Protein AF-A0A0R1WGK5-F1 (afdb_monomer_lite)

Foldseek 3Di:
DLVVLVVVLVVLVVVLVVLQVVCVVPPVPDHQLPCLPPDVSSVVNVVSVVVNVVSVVVSVVVVVVVVPPDDDDPDPQDWWWKWKAAPQRKTWTWIASDQVVRLVQPPDPDSPRIDMDTDDPVVSLVVLCVQPVPCSVVLNVCCVVDSPDGHTSGIHRPPPDDDDPDDDDD

Structure (mmCIF, N/CA/C/O backbone):
data_AF-A0A0R1WGK5-F1
#
_entry.id   AF-A0A0R1WGK5-F1
#
loop_
_atom_site.group_PDB
_atom_site.id
_atom_site.type_symbol
_atom_site.label_atom_id
_atom_site.label_alt_id
_atom_site.label_comp_id
_atom_site.label_asym_id
_atom_site.label_entity_id
_atom_site.label_seq_id
_atom_site.pdbx_PDB_ins_code
_atom_site.Cartn_x
_atom_site.Cartn_y
_atom_site.Cartn_z
_atom_site.occupancy
_atom_site.B_iso_or_equiv
_atom_site.auth_seq_id
_atom_site.auth_comp_id
_atom_site.auth_asym_id
_atom_site.auth_atom_id
_atom_site.pdbx_PDB_model_num
ATOM 1 N N . MET A 1 1 ? 15.752 15.341 10.073 1.00 59.91 1 MET A N 1
ATOM 2 C CA . MET A 1 1 ? 16.320 14.032 9.675 1.00 59.91 1 MET A CA 1
ATOM 3 C C . MET A 1 1 ? 15.513 13.253 8.625 1.00 59.91 1 MET A C 1
ATOM 5 O O . MET A 1 1 ? 16.004 13.079 7.520 1.00 59.91 1 MET A O 1
ATOM 9 N N . LYS A 1 2 ? 14.279 12.776 8.882 1.00 62.56 2 LYS A N 1
ATOM 10 C CA . LYS A 1 2 ? 13.530 11.942 7.900 1.00 62.56 2 LYS A CA 1
ATOM 11 C C . LYS A 1 2 ? 13.174 12.674 6.599 1.00 62.56 2 LYS A C 1
ATOM 13 O O . LYS A 1 2 ? 13.216 12.077 5.527 1.00 62.56 2 LYS A O 1
ATOM 18 N N . PHE A 1 3 ? 12.808 13.952 6.696 1.00 70.56 3 PHE A N 1
ATOM 19 C CA . PHE A 1 3 ? 12.567 14.808 5.532 1.00 70.56 3 PHE A CA 1
ATOM 20 C C . PHE A 1 3 ? 13.847 14.983 4.702 1.00 70.56 3 PHE A C 1
ATOM 22 O O . PHE A 1 3 ? 13.827 14.741 3.501 1.00 70.56 3 PHE A O 1
ATOM 29 N N . GLU A 1 4 ? 14.974 15.267 5.356 1.00 73.06 4 GLU A N 1
ATOM 30 C CA . GLU A 1 4 ? 16.288 15.414 4.715 1.00 73.06 4 GLU A CA 1
ATOM 31 C C . GLU A 1 4 ? 16.759 14.113 4.058 1.00 73.06 4 GLU A C 1
ATOM 33 O O . GLU A 1 4 ? 17.216 14.149 2.927 1.00 73.06 4 GLU A O 1
ATOM 38 N N . LEU A 1 5 ? 16.569 12.947 4.688 1.00 75.19 5 LEU A N 1
ATOM 39 C CA . LEU A 1 5 ? 16.907 11.648 4.089 1.00 75.19 5 LEU A CA 1
ATOM 40 C C . LEU A 1 5 ? 16.013 11.295 2.891 1.00 75.19 5 LEU A C 1
ATOM 42 O O . LEU A 1 5 ? 16.480 10.704 1.919 1.00 75.19 5 LEU A O 1
ATOM 46 N N . LYS A 1 6 ? 14.722 11.655 2.932 1.00 73.12 6 LYS A N 1
ATOM 47 C CA . LYS A 1 6 ? 13.817 11.501 1.780 1.00 73.12 6 LYS A CA 1
ATOM 48 C C . LYS A 1 6 ? 14.209 12.432 0.633 1.00 73.12 6 LYS A C 1
ATOM 50 O O . LYS A 1 6 ? 14.172 12.003 -0.517 1.00 73.12 6 LYS A O 1
ATOM 55 N N . HIS A 1 7 ? 14.582 13.668 0.953 1.00 74.44 7 HIS A N 1
ATOM 56 C CA . HIS A 1 7 ? 15.068 14.649 -0.009 1.00 74.44 7 HIS A CA 1
ATOM 57 C C . HIS A 1 7 ? 16.398 14.201 -0.631 1.00 74.44 7 HIS A C 1
ATOM 59 O O . HIS A 1 7 ? 16.504 14.116 -1.850 1.00 74.44 7 HIS A O 1
ATOM 65 N N . TYR A 1 8 ? 17.355 13.772 0.194 1.00 78.75 8 TYR A N 1
ATOM 66 C CA . TYR A 1 8 ? 18.635 13.203 -0.224 1.00 78.75 8 TYR A CA 1
ATOM 67 C C . TYR A 1 8 ? 18.451 11.980 -1.133 1.00 78.75 8 TYR A C 1
ATOM 69 O O . TYR A 1 8 ? 19.052 11.907 -2.200 1.00 78.75 8 TYR A O 1
ATOM 77 N N . ARG A 1 9 ? 17.529 11.065 -0.796 1.00 82.75 9 ARG A N 1
ATOM 78 C CA . ARG A 1 9 ? 17.147 9.947 -1.677 1.00 82.75 9 ARG A CA 1
ATOM 79 C C . ARG A 1 9 ? 16.616 10.429 -3.030 1.00 82.75 9 ARG A C 1
ATOM 81 O O . ARG A 1 9 ? 16.903 9.802 -4.041 1.00 82.75 9 ARG A O 1
ATOM 88 N N . GLY A 1 10 ? 15.819 11.497 -3.044 1.00 77.50 10 GLY A N 1
ATOM 89 C CA . GLY A 1 10 ? 15.313 12.107 -4.275 1.00 77.50 10 GLY A CA 1
ATOM 90 C C . GLY A 1 10 ? 16.441 12.630 -5.166 1.00 77.50 10 GLY A C 1
ATOM 91 O O . GLY A 1 10 ? 16.468 12.313 -6.350 1.00 77.50 10 GLY A O 1
ATOM 92 N N . LEU A 1 11 ? 17.409 13.339 -4.581 1.00 82.75 11 LEU A N 1
ATOM 93 C CA . LEU A 1 11 ? 18.586 13.844 -5.298 1.00 82.75 11 LEU A CA 1
ATOM 94 C C . LEU A 1 11 ? 19.446 12.708 -5.870 1.00 82.75 11 LEU A C 1
ATOM 96 O O . LEU A 1 11 ? 19.849 12.762 -7.025 1.00 82.75 11 LEU A O 1
ATOM 100 N N . MET A 1 12 ? 19.664 11.642 -5.099 1.00 79.94 12 MET A N 1
ATOM 101 C CA . MET A 1 12 ? 20.417 10.471 -5.566 1.00 79.94 12 MET A CA 1
ATOM 102 C C . MET A 1 12 ? 19.696 9.699 -6.679 1.00 79.94 12 MET A C 1
ATOM 104 O O . MET A 1 12 ? 20.344 9.112 -7.539 1.00 79.94 12 MET A O 1
ATOM 108 N N . LEU A 1 13 ? 18.359 9.684 -6.681 1.00 82.81 13 LEU A N 1
ATOM 109 C CA . LEU A 1 13 ? 17.587 9.097 -7.780 1.00 82.81 13 LEU A CA 1
ATOM 110 C C . LEU A 1 13 ? 17.711 9.929 -9.057 1.00 82.81 13 LEU A C 1
ATOM 112 O O . LEU A 1 13 ? 17.871 9.346 -10.122 1.00 82.81 13 LEU A O 1
ATOM 116 N N . ALA A 1 14 ? 17.679 11.260 -8.945 1.00 83.19 14 ALA A N 1
ATOM 117 C CA . ALA A 1 14 ? 17.906 12.147 -10.083 1.00 83.19 14 ALA A CA 1
ATOM 118 C C . ALA A 1 14 ? 19.308 11.932 -10.678 1.00 83.19 14 ALA A C 1
ATOM 120 O O . ALA A 1 14 ? 19.422 11.615 -11.855 1.00 83.19 14 ALA A O 1
ATOM 121 N N . GLN A 1 15 ? 20.350 11.929 -9.839 1.00 84.31 15 GLN A N 1
ATOM 122 C CA . GLN A 1 15 ? 21.725 11.641 -10.272 1.00 84.31 15 GLN A CA 1
ATOM 123 C C . GLN A 1 15 ? 21.872 10.263 -10.933 1.00 84.31 15 GLN A C 1
ATOM 125 O O . GLN A 1 15 ? 22.648 10.097 -11.866 1.00 84.31 15 GLN A O 1
ATOM 130 N N . SER A 1 16 ? 21.115 9.260 -10.480 1.00 83.81 16 SER A N 1
ATOM 131 C CA . SER A 1 16 ? 21.134 7.933 -11.098 1.00 83.81 16 SER A CA 1
ATOM 132 C C . SER A 1 16 ? 20.512 7.920 -12.493 1.00 83.81 16 SER A C 1
ATOM 134 O O . SER A 1 16 ? 20.888 7.068 -13.293 1.00 83.81 16 SER A O 1
ATOM 136 N N . ILE A 1 17 ? 19.543 8.797 -12.756 1.00 87.81 17 ILE A N 1
ATOM 137 C CA . ILE A 1 17 ? 18.935 8.959 -14.078 1.00 87.81 17 ILE A CA 1
ATOM 138 C C . ILE A 1 17 ? 19.916 9.691 -14.994 1.00 87.81 17 ILE A C 1
ATOM 140 O O . ILE A 1 17 ? 20.110 9.259 -16.125 1.00 87.81 17 ILE A O 1
ATOM 144 N N . ASP A 1 18 ? 20.586 10.726 -14.485 1.00 88.38 18 ASP A N 1
ATOM 145 C CA . ASP A 1 18 ? 21.591 11.474 -15.243 1.00 88.38 18 ASP A CA 1
ATOM 146 C C . ASP A 1 18 ? 22.759 10.573 -15.668 1.00 88.38 18 ASP A C 1
ATOM 148 O O . ASP A 1 18 ? 23.110 10.552 -16.843 1.00 88.38 18 ASP A O 1
ATOM 152 N N . LEU A 1 19 ? 23.286 9.748 -14.754 1.00 85.19 19 LEU A N 1
ATOM 153 C CA . LEU A 1 19 ? 24.337 8.768 -15.066 1.00 85.19 19 LEU A CA 1
ATOM 154 C C . LEU A 1 19 ? 23.886 7.715 -16.084 1.00 85.19 19 LEU A C 1
ATOM 156 O O . LEU A 1 19 ? 24.693 7.268 -16.890 1.00 85.19 19 LEU A O 1
ATOM 160 N N . ASN A 1 20 ? 22.613 7.313 -16.049 1.00 86.25 20 ASN A N 1
ATOM 161 C CA . ASN A 1 20 ? 22.065 6.376 -17.027 1.00 86.25 20 ASN A CA 1
ATOM 162 C C . ASN A 1 20 ? 21.988 6.997 -18.422 1.00 86.25 20 ASN A C 1
ATOM 164 O O . ASN A 1 20 ? 22.413 6.384 -19.390 1.00 86.25 20 ASN A O 1
ATOM 168 N N . ASN A 1 21 ? 21.509 8.237 -18.509 1.00 87.12 21 ASN A N 1
ATOM 169 C CA . ASN A 1 21 ? 21.431 8.951 -19.778 1.00 87.12 21 ASN A CA 1
ATOM 170 C C . ASN A 1 21 ? 22.826 9.250 -20.347 1.00 87.12 21 ASN A C 1
ATOM 172 O O . ASN A 1 21 ? 23.036 9.111 -21.546 1.00 87.12 21 ASN A O 1
ATOM 176 N N . ASP A 1 22 ? 23.778 9.651 -19.502 1.00 87.44 22 ASP A N 1
ATOM 177 C CA . ASP A 1 22 ? 25.157 9.907 -19.923 1.00 87.44 22 ASP A CA 1
ATOM 178 C C . ASP A 1 22 ? 25.852 8.622 -20.401 1.00 87.44 22 ASP A C 1
ATOM 180 O O . ASP A 1 22 ? 26.541 8.624 -21.420 1.00 87.44 22 ASP A O 1
ATOM 184 N N . HIS A 1 23 ? 25.599 7.497 -19.724 1.00 90.12 23 HIS A N 1
ATOM 185 C CA . HIS A 1 23 ? 26.073 6.180 -20.149 1.00 90.12 23 HIS A CA 1
ATOM 186 C C . HIS A 1 23 ? 25.460 5.755 -21.486 1.00 90.12 23 HIS A C 1
ATOM 188 O O . HIS A 1 23 ? 26.208 5.398 -22.387 1.00 90.12 23 HIS A O 1
ATOM 194 N N . ASP A 1 24 ? 24.147 5.905 -21.674 1.00 86.00 24 ASP A N 1
ATOM 195 C CA . ASP A 1 24 ? 23.481 5.589 -22.945 1.00 86.00 24 ASP A CA 1
ATOM 196 C C . ASP A 1 24 ? 24.037 6.422 -24.123 1.00 86.00 24 ASP A C 1
ATOM 198 O O . ASP A 1 24 ? 24.068 5.953 -25.264 1.00 86.00 24 ASP A O 1
ATOM 202 N N . ILE A 1 25 ? 24.497 7.653 -23.861 1.00 85.62 25 ILE A N 1
ATOM 203 C CA . ILE A 1 25 ? 25.083 8.550 -24.870 1.00 85.62 25 ILE A CA 1
ATOM 204 C C . ILE A 1 25 ? 26.552 8.200 -25.158 1.00 85.62 25 ILE A C 1
ATOM 206 O O . ILE A 1 25 ? 26.959 8.173 -26.322 1.00 85.62 25 ILE A O 1
ATOM 210 N N . ASN A 1 26 ? 27.351 7.945 -24.119 1.00 84.00 26 ASN A N 1
ATOM 211 C CA . ASN A 1 26 ? 28.811 7.829 -24.227 1.00 84.00 26 ASN A CA 1
ATOM 212 C C . ASN A 1 26 ? 29.317 6.375 -24.300 1.00 84.00 26 ASN A C 1
ATOM 214 O O . ASN A 1 26 ? 30.448 6.135 -24.729 1.00 84.00 26 ASN A O 1
ATOM 218 N N . HIS A 1 27 ? 28.495 5.401 -23.907 1.00 76.44 27 HIS A N 1
ATOM 219 C CA . HIS A 1 27 ? 28.859 3.996 -23.721 1.00 76.44 27 HIS A CA 1
ATOM 220 C C . HIS A 1 27 ? 27.735 3.058 -24.196 1.00 76.44 27 HIS A C 1
ATOM 222 O O . HIS A 1 27 ? 26.961 2.520 -23.413 1.00 76.44 27 HIS A O 1
ATOM 228 N N . SER A 1 28 ? 27.664 2.819 -25.507 1.00 74.31 28 SER A N 1
ATOM 229 C CA . SER A 1 28 ? 26.643 1.951 -26.128 1.00 74.31 28 SER A CA 1
ATOM 230 C C . SER A 1 28 ? 27.033 0.469 -26.228 1.00 74.31 28 SER A C 1
ATOM 232 O O . SER A 1 28 ? 26.262 -0.350 -26.727 1.00 74.31 28 SER A O 1
ATOM 234 N N . ASP A 1 29 ? 28.238 0.108 -25.787 1.00 84.88 29 ASP A N 1
ATOM 235 C CA . ASP A 1 29 ? 28.817 -1.231 -25.926 1.00 84.88 29 ASP A CA 1
ATOM 236 C C . ASP A 1 29 ? 28.430 -2.195 -24.793 1.00 84.88 29 ASP A C 1
ATOM 238 O O . ASP A 1 29 ? 28.665 -3.401 -24.892 1.00 84.88 29 ASP A O 1
ATOM 242 N N . HIS A 1 30 ? 27.813 -1.690 -23.725 1.00 84.38 30 HIS A N 1
ATOM 243 C CA . HIS A 1 30 ? 27.349 -2.485 -22.594 1.00 84.38 30 HIS A CA 1
ATOM 244 C C . HIS A 1 30 ? 26.180 -1.800 -21.876 1.00 84.38 30 HIS A C 1
ATOM 246 O O . HIS A 1 30 ? 25.813 -0.677 -22.189 1.00 84.38 30 HIS A O 1
ATOM 252 N N . ILE A 1 31 ? 25.569 -2.491 -20.913 1.00 86.06 31 ILE A N 1
ATOM 253 C CA . ILE A 1 31 ? 24.464 -1.954 -20.103 1.00 86.06 31 ILE A CA 1
ATOM 254 C C . ILE A 1 31 ? 25.043 -1.263 -18.864 1.00 86.06 31 ILE A C 1
ATOM 256 O O . ILE A 1 31 ? 25.995 -1.784 -18.269 1.00 86.06 31 ILE A O 1
ATOM 260 N N . ILE A 1 32 ? 24.458 -0.149 -18.417 1.00 84.69 32 ILE A N 1
ATOM 261 C CA . ILE A 1 32 ? 24.917 0.514 -17.192 1.00 84.69 32 ILE A CA 1
ATOM 262 C C . ILE A 1 32 ? 24.946 -0.447 -15.989 1.00 84.69 32 ILE A C 1
ATOM 264 O O . ILE A 1 32 ? 24.048 -1.262 -15.768 1.00 84.69 32 ILE A O 1
ATOM 268 N N . GLY A 1 33 ? 26.012 -0.367 -15.196 1.00 82.56 33 GLY A N 1
ATOM 269 C CA . GLY A 1 33 ? 26.228 -1.211 -14.020 1.00 82.56 33 GLY A CA 1
ATOM 270 C C . GLY A 1 33 ? 26.683 -2.646 -14.323 1.00 82.56 33 GLY A C 1
ATOM 271 O O . GLY A 1 33 ? 26.845 -3.418 -13.379 1.00 82.56 33 GLY A O 1
ATOM 272 N N . SER A 1 34 ? 26.904 -3.016 -15.593 1.00 85.31 34 SER A N 1
ATOM 273 C CA . SER A 1 34 ? 27.356 -4.369 -15.965 1.00 85.31 34 SER A CA 1
ATOM 274 C C . SER A 1 34 ? 28.878 -4.554 -15.940 1.00 85.31 34 SER A C 1
ATOM 276 O O . SER A 1 34 ? 29.334 -5.634 -15.571 1.00 85.31 34 SER A O 1
ATOM 278 N N . ASP A 1 35 ? 29.667 -3.516 -16.249 1.00 83.94 35 ASP A N 1
ATOM 279 C CA . ASP A 1 35 ? 31.137 -3.576 -16.205 1.00 83.94 35 ASP A CA 1
ATOM 280 C C . ASP A 1 35 ? 31.736 -2.445 -15.358 1.00 83.94 35 ASP A C 1
ATOM 282 O O . ASP A 1 35 ? 32.275 -1.452 -15.846 1.00 83.94 35 ASP A O 1
ATOM 286 N N . THR A 1 36 ? 31.673 -2.614 -14.038 1.00 83.75 36 THR A N 1
ATOM 287 C CA . THR A 1 36 ? 32.236 -1.658 -13.069 1.00 83.75 36 THR A CA 1
ATOM 288 C C . THR A 1 36 ? 33.765 -1.641 -13.034 1.00 83.75 36 THR A C 1
ATOM 290 O O . THR A 1 36 ? 34.340 -0.831 -12.314 1.00 83.75 36 THR A O 1
ATOM 293 N N . SER A 1 37 ? 34.432 -2.572 -13.726 1.00 83.00 37 SER A N 1
ATOM 294 C CA . SER A 1 37 ? 35.895 -2.681 -13.726 1.00 83.00 37 SER A CA 1
ATOM 295 C C . SER A 1 37 ? 36.551 -1.847 -14.824 1.00 83.00 37 SER A C 1
ATOM 297 O O . SER A 1 37 ? 37.708 -1.456 -14.680 1.00 83.00 37 SER A O 1
ATOM 299 N N . LYS A 1 38 ? 35.809 -1.567 -15.902 1.00 83.31 38 LYS A N 1
ATOM 300 C CA . LYS A 1 38 ? 36.308 -0.850 -17.083 1.00 83.31 38 LYS A CA 1
ATOM 301 C C . LYS A 1 38 ? 35.527 0.416 -17.416 1.00 83.31 38 LYS A C 1
ATOM 303 O O . LYS A 1 38 ? 36.078 1.283 -18.085 1.00 83.31 38 LYS A O 1
ATOM 308 N N . CYS A 1 39 ? 34.282 0.539 -16.956 1.00 87.19 39 CYS A N 1
ATOM 309 C CA . CYS A 1 39 ? 33.475 1.739 -17.142 1.00 87.19 39 CYS A CA 1
ATOM 310 C C . CYS A 1 39 ? 33.320 2.485 -15.812 1.00 87.19 39 CYS A C 1
ATOM 312 O O . CYS A 1 39 ? 32.689 1.996 -14.869 1.00 87.19 39 CYS A O 1
ATOM 314 N N . GLU A 1 40 ? 33.885 3.689 -15.757 1.00 87.88 40 GLU A N 1
ATOM 315 C CA . GLU A 1 40 ? 33.817 4.572 -14.591 1.00 87.88 40 GLU A CA 1
ATOM 316 C C . GLU A 1 40 ? 32.363 4.930 -14.256 1.00 87.88 40 GLU A C 1
ATOM 318 O O . GLU A 1 40 ? 31.931 4.720 -13.122 1.00 87.88 40 GLU A O 1
ATOM 323 N N . THR A 1 41 ? 31.559 5.298 -15.260 1.00 86.19 41 THR A N 1
ATOM 324 C CA . THR A 1 41 ? 30.124 5.595 -15.115 1.00 86.19 41 THR A CA 1
ATOM 325 C C . THR A 1 41 ? 29.338 4.406 -14.547 1.00 86.19 41 THR A C 1
ATOM 327 O O . THR A 1 41 ? 28.466 4.583 -13.694 1.00 86.19 41 THR A O 1
ATOM 330 N N . CYS A 1 42 ? 29.677 3.164 -14.926 1.00 86.06 42 CYS A N 1
ATOM 331 C CA . CYS A 1 42 ? 29.093 1.961 -14.318 1.00 86.06 42 CYS A CA 1
ATOM 332 C C . CYS A 1 42 ? 29.478 1.805 -12.840 1.00 86.06 42 CYS A C 1
ATOM 334 O O . CYS A 1 42 ? 28.646 1.390 -12.022 1.00 86.06 42 CYS A O 1
ATOM 336 N N . GLY A 1 43 ? 30.729 2.114 -12.489 1.00 87.00 43 GLY A N 1
ATOM 337 C CA . GLY A 1 43 ? 31.220 2.107 -11.112 1.00 87.00 43 GLY A CA 1
ATOM 338 C C . GLY A 1 43 ? 30.515 3.149 -10.242 1.00 87.00 43 GLY A C 1
ATOM 339 O O . GLY A 1 43 ? 30.024 2.824 -9.154 1.00 87.00 43 GLY A O 1
ATOM 340 N N . GLU A 1 44 ? 30.384 4.375 -10.747 1.00 86.56 44 GLU A N 1
ATOM 341 C CA . GLU A 1 44 ? 29.666 5.468 -10.091 1.00 86.56 44 GLU A CA 1
ATOM 342 C C . GLU A 1 44 ? 28.185 5.141 -9.899 1.00 86.56 44 GLU A C 1
ATOM 344 O O . GLU A 1 44 ? 27.666 5.248 -8.783 1.00 86.56 44 GLU A O 1
ATOM 349 N N . TYR A 1 45 ? 27.526 4.644 -10.947 1.00 86.25 45 TYR A N 1
ATOM 350 C CA . TYR A 1 45 ? 26.134 4.209 -10.891 1.00 86.25 45 TYR A CA 1
ATOM 351 C C . TYR A 1 45 ? 25.928 3.105 -9.851 1.00 86.25 45 TYR A C 1
ATOM 353 O O . TYR A 1 45 ? 25.033 3.190 -9.008 1.00 86.25 45 TYR A O 1
ATOM 361 N N . THR A 1 46 ? 26.789 2.087 -9.836 1.00 86.06 46 THR A N 1
ATOM 362 C CA . THR A 1 46 ? 26.692 0.978 -8.874 1.00 86.06 46 THR A CA 1
ATOM 363 C C . THR A 1 46 ? 26.924 1.452 -7.439 1.00 86.06 46 THR A C 1
ATOM 365 O O . THR A 1 46 ? 26.201 1.052 -6.520 1.00 86.06 46 THR A O 1
ATOM 368 N N . SER A 1 47 ? 27.888 2.351 -7.232 1.00 87.44 47 SER A N 1
ATOM 369 C CA . SER A 1 47 ? 28.134 2.999 -5.941 1.00 87.44 47 SER A CA 1
ATOM 370 C C . SER A 1 47 ? 26.912 3.797 -5.474 1.00 87.44 47 SER A C 1
ATOM 372 O O . SER A 1 47 ? 26.471 3.660 -4.327 1.00 87.44 47 SER A O 1
ATOM 374 N N . LEU A 1 48 ? 26.295 4.565 -6.374 1.00 85.31 48 LEU A N 1
ATOM 375 C CA . LEU A 1 48 ? 25.088 5.340 -6.102 1.00 85.31 48 LEU A CA 1
ATOM 376 C C . LEU A 1 48 ? 23.889 4.439 -5.770 1.00 85.31 48 LEU A C 1
ATOM 378 O O . LEU A 1 48 ? 23.170 4.706 -4.806 1.00 85.31 48 LEU A O 1
ATOM 382 N N . GLN A 1 49 ? 23.718 3.324 -6.484 1.00 83.19 49 GLN A N 1
ATOM 383 C CA . GLN A 1 49 ? 22.693 2.316 -6.197 1.00 83.19 49 GLN A CA 1
ATOM 384 C C . GLN A 1 49 ? 22.898 1.649 -4.831 1.00 83.19 49 GLN A C 1
ATOM 386 O O . GLN A 1 49 ? 21.932 1.416 -4.099 1.00 83.19 49 GLN A O 1
ATOM 391 N N . ASN A 1 50 ? 24.143 1.378 -4.438 1.00 84.69 50 ASN A N 1
ATOM 392 C CA . ASN A 1 50 ? 24.454 0.838 -3.115 1.00 84.69 50 ASN A CA 1
ATOM 393 C C . ASN A 1 50 ? 24.146 1.848 -2.002 1.00 84.69 50 ASN A C 1
ATOM 395 O O . ASN A 1 50 ? 23.501 1.487 -1.013 1.00 84.69 50 ASN A O 1
ATOM 399 N N . LYS A 1 51 ? 24.491 3.124 -2.194 1.00 79.50 51 LYS A N 1
ATOM 400 C CA . LYS A 1 51 ? 24.113 4.196 -1.262 1.00 79.50 51 LYS A CA 1
ATOM 401 C C . LYS A 1 51 ? 22.593 4.383 -1.192 1.00 79.50 51 LYS A C 1
ATOM 403 O O . LYS A 1 51 ? 22.043 4.528 -0.104 1.00 79.50 51 LYS A O 1
ATOM 408 N N . LEU A 1 52 ? 21.877 4.295 -2.315 1.00 82.44 52 LEU A N 1
ATOM 409 C CA . LEU A 1 52 ? 20.408 4.316 -2.348 1.00 82.44 52 LEU A CA 1
ATOM 410 C C . LEU A 1 52 ? 19.795 3.135 -1.583 1.00 82.44 52 LEU A C 1
ATOM 412 O O . LEU A 1 52 ? 18.816 3.319 -0.851 1.00 82.44 52 LEU A O 1
ATOM 416 N N . LYS A 1 53 ? 20.367 1.929 -1.713 1.00 79.69 53 LYS A N 1
ATOM 417 C CA . LYS A 1 53 ? 19.971 0.751 -0.922 1.00 79.69 53 LYS A CA 1
ATOM 418 C C . LYS A 1 53 ? 20.212 0.979 0.566 1.00 79.69 53 LYS A C 1
ATOM 420 O O . LYS A 1 53 ? 19.352 0.623 1.370 1.00 79.69 53 LYS A O 1
ATOM 425 N N . GLU A 1 54 ? 21.322 1.605 0.937 1.00 80.25 54 GLU A N 1
ATOM 426 C CA . GLU A 1 54 ? 21.631 1.935 2.325 1.00 80.25 54 GLU A CA 1
ATOM 427 C C . GLU A 1 54 ? 20.688 2.999 2.896 1.00 80.25 54 GLU A C 1
ATOM 429 O O . GLU A 1 54 ? 20.101 2.776 3.951 1.00 80.25 54 GLU A O 1
ATOM 434 N N . VAL A 1 55 ? 20.439 4.098 2.182 1.00 77.81 55 VAL A N 1
ATOM 435 C CA . VAL A 1 55 ? 19.471 5.131 2.588 1.00 77.81 55 VAL A CA 1
ATOM 436 C C . VAL A 1 55 ? 18.067 4.537 2.705 1.00 77.81 55 VAL A C 1
ATOM 438 O O . VAL A 1 55 ? 17.341 4.829 3.656 1.00 77.81 55 VAL A O 1
ATOM 441 N N . ARG A 1 56 ? 17.675 3.650 1.781 1.00 76.69 56 ARG A N 1
ATOM 442 C CA . ARG A 1 56 ? 16.412 2.903 1.871 1.00 76.69 56 ARG A CA 1
ATOM 443 C C . ARG A 1 56 ? 16.397 1.993 3.098 1.00 76.69 56 ARG A C 1
ATOM 445 O O . ARG A 1 56 ? 15.385 1.949 3.793 1.00 76.69 56 ARG A O 1
ATOM 452 N N . ARG A 1 57 ? 17.503 1.302 3.391 1.00 77.62 57 ARG A N 1
ATOM 453 C CA . ARG A 1 57 ? 17.651 0.482 4.597 1.00 77.62 57 ARG A CA 1
ATOM 454 C C . ARG A 1 57 ? 17.507 1.342 5.842 1.00 77.62 57 ARG A C 1
ATOM 456 O O . ARG A 1 57 ? 16.703 0.957 6.668 1.00 77.62 57 ARG A O 1
ATOM 463 N N . ILE A 1 58 ? 18.171 2.496 5.932 1.00 78.25 58 ILE A N 1
ATOM 464 C CA . ILE A 1 58 ? 18.095 3.442 7.058 1.00 78.25 58 ILE A CA 1
ATOM 465 C C . ILE A 1 58 ? 16.665 3.944 7.245 1.00 78.25 58 ILE A C 1
ATOM 467 O O . ILE A 1 58 ? 16.119 3.802 8.331 1.00 78.25 58 ILE A O 1
ATOM 471 N N . LEU A 1 59 ? 16.011 4.416 6.180 1.00 73.94 59 LEU A N 1
ATOM 472 C CA . LEU A 1 59 ? 14.609 4.845 6.224 1.00 73.94 59 LEU A CA 1
ATOM 473 C C . LEU A 1 59 ? 13.659 3.722 6.680 1.00 73.94 59 LEU A C 1
ATOM 475 O O . LEU A 1 59 ? 12.658 4.000 7.339 1.00 73.94 59 LEU A O 1
ATOM 479 N N . ASN A 1 60 ? 13.979 2.464 6.360 1.00 71.06 60 ASN A N 1
ATOM 480 C CA . ASN A 1 60 ? 13.207 1.289 6.765 1.00 71.06 60 ASN A CA 1
ATOM 481 C C . ASN A 1 60 ? 13.589 0.773 8.168 1.00 71.06 60 ASN A C 1
ATOM 483 O O . ASN A 1 60 ? 12.731 0.263 8.885 1.00 71.06 60 ASN A O 1
ATOM 487 N N . THR A 1 61 ? 14.847 0.899 8.597 1.00 64.12 61 THR A N 1
ATOM 488 C CA . THR A 1 61 ? 15.292 0.564 9.956 1.00 64.12 61 THR A CA 1
ATOM 489 C C . THR A 1 61 ? 14.901 1.633 10.956 1.00 64.12 61 THR A C 1
ATOM 491 O O . THR A 1 61 ? 14.621 1.265 12.084 1.00 64.12 61 THR A O 1
ATOM 494 N N . ASP A 1 62 ? 14.775 2.900 10.564 1.00 49.78 62 ASP A N 1
ATOM 495 C CA . ASP A 1 62 ? 14.147 3.946 11.377 1.00 49.78 62 ASP A CA 1
ATOM 496 C C . ASP A 1 62 ? 12.640 3.706 11.503 1.00 49.78 62 ASP A C 1
ATOM 498 O O . ASP A 1 62 ? 12.057 4.003 12.539 1.00 49.78 62 ASP A O 1
ATOM 502 N N . PHE A 1 63 ? 12.010 3.062 10.514 1.00 47.00 63 PHE A N 1
ATOM 503 C CA . PHE A 1 63 ? 10.647 2.542 10.656 1.00 47.00 63 PHE A CA 1
ATOM 504 C C . PHE A 1 63 ? 10.571 1.388 11.671 1.00 47.00 63 PHE A C 1
ATOM 506 O O . PHE A 1 63 ? 9.591 1.265 12.396 1.00 47.00 63 PHE A O 1
ATOM 513 N N . LYS A 1 64 ? 11.625 0.563 11.773 1.00 42.50 64 LYS A N 1
ATOM 514 C CA . LYS A 1 64 ? 11.740 -0.472 12.815 1.00 42.50 64 LYS A CA 1
ATOM 515 C C . LYS A 1 64 ? 12.187 0.085 14.174 1.00 42.50 64 LYS A C 1
ATOM 517 O O . LYS A 1 64 ? 11.790 -0.475 15.187 1.00 42.50 64 LYS A O 1
ATOM 522 N N . ARG A 1 65 ? 12.969 1.173 14.212 1.00 39.47 65 ARG A N 1
ATOM 523 C CA . ARG A 1 65 ? 13.503 1.787 15.439 1.00 39.47 65 ARG A CA 1
ATOM 524 C C . ARG A 1 65 ? 12.540 2.773 16.100 1.00 39.47 65 ARG A C 1
ATOM 526 O O . ARG A 1 65 ? 12.479 2.798 17.325 1.00 39.47 65 ARG A O 1
ATOM 533 N N . MET A 1 66 ? 11.719 3.492 15.331 1.00 38.50 66 MET A N 1
ATOM 534 C CA . MET A 1 66 ? 10.593 4.270 15.879 1.00 38.50 66 MET A CA 1
ATOM 535 C C . MET A 1 66 ? 9.449 3.381 16.401 1.00 38.50 66 MET A C 1
ATOM 537 O O . MET A 1 66 ? 8.584 3.879 17.106 1.00 38.50 66 MET A O 1
ATOM 541 N N . ASN A 1 67 ? 9.481 2.069 16.136 1.00 42.06 67 ASN A N 1
ATOM 542 C CA . ASN A 1 67 ? 8.639 1.074 16.811 1.00 42.06 67 ASN A CA 1
ATOM 543 C C . ASN A 1 67 ? 9.280 0.512 18.100 1.00 42.06 67 ASN A C 1
ATOM 545 O O . ASN A 1 67 ? 8.748 -0.436 18.669 1.00 42.06 67 ASN A O 1
ATOM 549 N N . SER A 1 68 ? 10.435 1.028 18.544 1.00 36.56 68 SER A N 1
ATOM 550 C CA . SER A 1 68 ? 11.196 0.445 19.666 1.00 36.56 68 SER A CA 1
ATOM 551 C C . SER A 1 68 ? 11.614 1.421 20.769 1.00 36.56 68 SER A C 1
ATOM 553 O O . SER A 1 68 ? 12.406 1.057 21.630 1.00 36.56 68 SER A O 1
ATOM 555 N N . THR A 1 69 ? 11.034 2.617 20.815 1.00 40.84 69 THR A N 1
ATOM 556 C CA . THR A 1 69 ? 11.058 3.464 22.020 1.00 40.84 69 THR A CA 1
ATOM 557 C C . THR A 1 69 ? 9.686 4.085 22.223 1.00 40.84 69 THR A C 1
ATOM 559 O O . THR A 1 69 ? 9.478 5.258 21.954 1.00 40.84 69 THR A O 1
ATOM 562 N N . ASP A 1 70 ? 8.711 3.242 22.547 1.00 35.62 70 ASP A N 1
ATOM 563 C CA . ASP A 1 70 ? 8.116 3.269 23.879 1.00 35.62 70 ASP A CA 1
ATOM 564 C C . ASP A 1 70 ? 7.299 1.996 24.102 1.00 35.62 70 ASP A C 1
ATOM 566 O O . ASP A 1 70 ? 6.501 1.572 23.269 1.00 35.62 70 ASP A O 1
ATOM 570 N N . THR A 1 71 ? 7.520 1.400 25.272 1.00 33.59 71 THR A N 1
ATOM 571 C CA . THR A 1 71 ? 6.780 0.282 25.875 1.00 33.59 71 THR A CA 1
ATOM 572 C C . THR A 1 71 ? 6.824 -1.074 25.164 1.00 33.59 71 THR A C 1
ATOM 574 O O . THR A 1 71 ? 6.135 -1.343 24.188 1.00 33.59 71 THR A O 1
ATOM 577 N N . ILE A 1 72 ? 7.601 -1.983 25.767 1.00 42.88 72 ILE A N 1
ATOM 578 C CA . ILE A 1 72 ? 7.110 -3.273 26.283 1.00 42.88 72 ILE A CA 1
ATOM 579 C C . ILE A 1 72 ? 5.700 -3.589 25.769 1.00 42.88 72 ILE A C 1
ATOM 581 O O . ILE A 1 72 ? 4.737 -3.147 26.374 1.00 42.88 72 ILE A O 1
ATOM 585 N N . PHE A 1 73 ? 5.578 -4.327 24.670 1.00 36.66 73 PHE A N 1
ATOM 586 C CA . PHE A 1 73 ? 4.523 -5.319 24.489 1.00 36.66 73 PHE A CA 1
ATOM 587 C C . PHE A 1 73 ? 4.861 -6.169 23.269 1.00 36.66 73 PHE A C 1
ATOM 589 O O . PHE A 1 73 ? 4.478 -5.884 22.137 1.00 36.66 73 PHE A O 1
ATOM 596 N N . ASP A 1 74 ? 5.487 -7.302 23.561 1.00 37.75 74 ASP A N 1
ATOM 597 C CA . ASP A 1 74 ? 5.383 -8.552 22.811 1.00 37.75 74 ASP A CA 1
ATOM 598 C C . ASP A 1 74 ? 3.932 -9.094 22.839 1.00 37.75 74 ASP A C 1
ATOM 600 O O . ASP A 1 74 ? 3.660 -10.272 23.045 1.00 37.75 74 ASP A O 1
ATOM 604 N N . ASN A 1 75 ? 2.949 -8.207 22.672 1.00 41.12 75 ASN A N 1
ATOM 605 C CA . ASN A 1 75 ? 1.591 -8.599 22.379 1.00 41.12 75 ASN A CA 1
ATOM 606 C C . ASN A 1 75 ? 1.492 -8.567 20.867 1.00 41.12 75 ASN A C 1
ATOM 608 O O . ASN A 1 75 ? 1.429 -7.496 20.264 1.00 41.12 75 ASN A O 1
ATOM 612 N N . LYS A 1 76 ? 1.395 -9.749 20.256 1.00 49.75 76 LYS A N 1
ATOM 613 C CA . LYS A 1 76 ? 0.625 -9.923 19.022 1.00 49.75 76 LYS A CA 1
ATOM 614 C C . LYS A 1 76 ? -0.752 -9.295 19.264 1.00 49.75 76 LYS A C 1
ATOM 616 O O . LYS A 1 76 ? -1.672 -9.981 19.709 1.00 49.75 76 LYS A O 1
ATOM 621 N N . LYS A 1 77 ? -0.881 -7.976 19.080 1.00 56.38 77 LYS A N 1
ATOM 622 C CA . LYS A 1 77 ? -2.136 -7.266 19.302 1.00 56.38 77 LYS A CA 1
ATOM 623 C C . LYS A 1 77 ? -3.161 -7.952 18.407 1.00 56.38 77 LYS A C 1
ATOM 625 O O . LYS A 1 77 ? -2.911 -8.168 17.218 1.00 56.38 77 LYS A O 1
ATOM 630 N N . LYS A 1 78 ? -4.265 -8.398 19.010 1.00 67.38 78 LYS A N 1
ATOM 631 C CA . LYS A 1 78 ? -5.338 -9.068 18.276 1.00 67.38 78 LYS A CA 1
ATOM 632 C C . LYS A 1 78 ? -5.777 -8.143 17.147 1.00 67.38 78 LYS A C 1
ATOM 634 O O . LYS A 1 78 ? -5.971 -6.954 17.366 1.00 67.38 78 LYS A O 1
ATOM 639 N N . LYS A 1 79 ? -5.875 -8.700 15.946 1.00 79.81 79 LYS A N 1
ATOM 640 C CA . LYS A 1 79 ? -6.245 -7.959 14.745 1.00 79.81 79 LYS A CA 1
ATOM 641 C C . LYS A 1 79 ? -7.729 -8.132 14.548 1.00 79.81 79 LYS A C 1
ATOM 643 O O . LYS A 1 79 ? -8.227 -9.260 14.543 1.00 79.81 79 LYS A O 1
ATOM 648 N N . TYR A 1 80 ? -8.400 -7.027 14.327 1.00 89.88 80 TYR A N 1
ATOM 649 C CA . TYR A 1 80 ? -9.810 -7.005 14.027 1.00 89.88 80 TYR A CA 1
ATOM 650 C C . TYR A 1 80 ? -10.021 -6.288 12.708 1.00 89.88 80 TYR A C 1
ATOM 652 O O . TYR A 1 80 ? -9.229 -5.438 12.300 1.00 89.88 80 TYR A O 1
ATOM 660 N N . TYR A 1 81 ? -11.091 -6.673 12.031 1.00 93.75 81 TYR A N 1
ATOM 661 C CA . TYR A 1 81 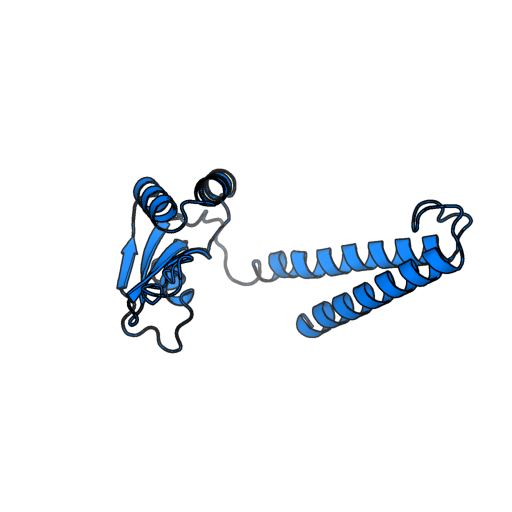? -11.585 -5.911 10.907 1.00 93.75 81 TYR A CA 1
ATOM 662 C C . TYR A 1 81 ? -12.669 -4.980 11.413 1.00 93.75 81 TYR A C 1
ATOM 664 O O . TYR A 1 81 ? -13.492 -5.358 12.247 1.00 93.75 81 TYR A O 1
ATOM 672 N N . TYR A 1 82 ? -12.661 -3.770 10.891 1.00 94.19 82 TYR A N 1
ATOM 673 C CA . TYR A 1 82 ? -13.611 -2.737 11.214 1.00 94.19 82 TYR A CA 1
ATOM 674 C C . TYR A 1 82 ? -14.256 -2.240 9.932 1.00 94.19 82 TYR A C 1
ATOM 676 O O . TYR A 1 82 ? -13.572 -1.996 8.937 1.00 94.19 82 TYR A O 1
ATOM 684 N N . LEU A 1 83 ? -15.575 -2.098 9.972 1.00 93.19 83 LEU A N 1
ATOM 685 C CA . LEU A 1 83 ? -16.327 -1.351 8.984 1.00 93.19 83 LEU A CA 1
ATOM 686 C C . LEU A 1 83 ? -16.609 0.012 9.592 1.00 93.19 83 LEU A C 1
ATOM 688 O O . LEU A 1 83 ? -17.382 0.112 10.552 1.00 93.19 83 LEU A O 1
ATOM 692 N N . CYS A 1 84 ? -15.950 1.034 9.066 1.00 91.50 84 CYS A N 1
ATOM 693 C CA . CYS A 1 84 ? -16.211 2.397 9.467 1.00 91.50 84 CYS A CA 1
ATOM 694 C C . CYS A 1 84 ? -16.944 3.160 8.358 1.00 91.50 84 CYS A C 1
ATOM 696 O O . CYS A 1 84 ? -16.783 2.881 7.170 1.00 91.50 84 CYS A O 1
ATOM 698 N N . THR A 1 85 ? -17.748 4.135 8.746 1.00 89.50 85 THR A N 1
ATOM 699 C CA . THR A 1 85 ? -18.448 5.050 7.852 1.00 89.50 85 THR A CA 1
ATOM 700 C C . THR A 1 85 ? -18.251 6.456 8.382 1.00 89.50 85 THR A C 1
ATOM 702 O O . THR A 1 85 ? -18.491 6.699 9.567 1.00 89.50 85 THR A O 1
ATOM 705 N N . ASP A 1 86 ? -17.767 7.358 7.533 1.00 87.69 86 ASP A N 1
ATOM 706 C CA . ASP A 1 86 ? -17.613 8.760 7.914 1.00 87.69 86 ASP A CA 1
ATOM 707 C C . ASP A 1 86 ? -18.934 9.536 7.798 1.00 87.69 86 ASP A C 1
ATOM 709 O O . ASP A 1 86 ? -19.948 9.039 7.301 1.00 87.69 86 ASP A O 1
ATOM 713 N N . LYS A 1 87 ? -18.913 10.794 8.244 1.00 83.44 87 LYS A N 1
ATOM 714 C CA . LYS A 1 87 ? -20.067 11.702 8.184 1.00 83.44 87 LYS A CA 1
ATOM 715 C C . LYS A 1 87 ? -20.563 11.999 6.762 1.00 83.44 87 LYS A C 1
ATOM 717 O O . LYS A 1 87 ? -21.682 12.475 6.600 1.00 83.44 87 LYS A O 1
ATOM 722 N N . TYR A 1 88 ? -19.746 11.736 5.742 1.00 82.69 88 TYR A N 1
ATOM 723 C CA . TYR A 1 88 ? -20.097 11.889 4.329 1.00 82.69 88 TYR A CA 1
ATOM 724 C C . TYR A 1 88 ? -20.623 10.582 3.720 1.00 82.69 88 TYR A C 1
ATOM 726 O O . TYR A 1 88 ? -20.901 10.517 2.521 1.00 82.69 88 TYR A O 1
ATOM 734 N N . GLY A 1 89 ? -20.767 9.536 4.535 1.00 81.56 89 GLY A N 1
ATOM 735 C CA . GLY A 1 89 ? -21.213 8.225 4.102 1.00 81.56 89 GLY A CA 1
ATOM 736 C C . GLY A 1 89 ? -20.147 7.438 3.343 1.00 81.56 89 GLY A C 1
ATOM 737 O O . GLY A 1 89 ? -20.500 6.453 2.704 1.00 81.56 89 GLY A O 1
ATOM 738 N N . VAL A 1 90 ? -18.871 7.832 3.367 1.00 86.12 90 VAL A N 1
ATOM 739 C CA . VAL A 1 90 ? -17.790 7.032 2.774 1.00 86.12 90 VAL A CA 1
ATOM 740 C C . VAL A 1 90 ? -17.546 5.821 3.662 1.00 86.12 90 VAL A C 1
ATOM 742 O O . VAL A 1 90 ? -17.415 5.950 4.881 1.00 86.12 90 VAL A O 1
ATOM 745 N N . ILE A 1 91 ? -17.492 4.638 3.052 1.00 88.12 91 ILE A N 1
ATOM 746 C CA . ILE A 1 91 ? -17.314 3.370 3.761 1.00 88.12 91 ILE A CA 1
ATOM 747 C C . ILE A 1 91 ? -15.846 2.959 3.699 1.00 88.12 91 ILE A C 1
ATOM 7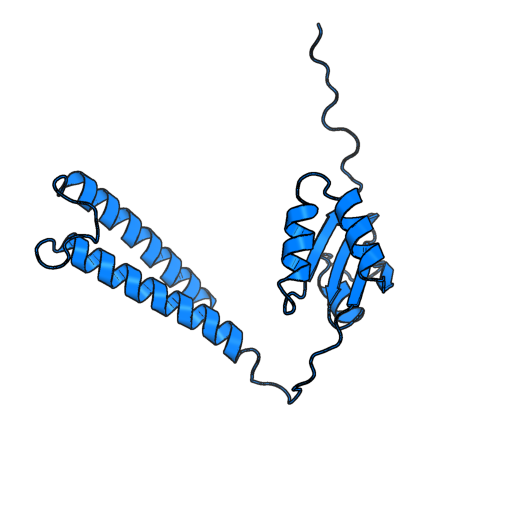49 O O . ILE A 1 91 ? -15.236 2.969 2.631 1.00 88.12 91 ILE A O 1
ATOM 753 N N . TYR A 1 92 ? -15.302 2.540 4.837 1.00 90.12 92 TYR A N 1
ATOM 754 C CA . TYR A 1 92 ? -13.930 2.083 4.996 1.00 90.12 92 TYR A CA 1
ATOM 755 C C . TYR A 1 92 ? -13.917 0.690 5.618 1.00 90.12 92 TYR A C 1
ATOM 757 O O . TYR A 1 92 ? -14.511 0.465 6.673 1.00 90.12 92 TYR A O 1
ATOM 765 N N . VAL A 1 93 ? -13.187 -0.233 4.998 1.00 91.56 93 VAL A N 1
ATOM 766 C CA . VAL A 1 93 ? -12.789 -1.493 5.635 1.00 91.56 93 VAL A CA 1
ATOM 767 C C . VAL A 1 93 ? -11.374 -1.299 6.158 1.00 91.56 93 VAL A C 1
ATOM 769 O O . VAL A 1 93 ? -10.474 -0.985 5.381 1.00 91.56 93 VAL A O 1
ATOM 772 N N . ILE A 1 94 ? -11.168 -1.466 7.461 1.00 91.31 94 ILE A N 1
ATOM 773 C CA . ILE A 1 94 ? -9.894 -1.193 8.137 1.00 91.31 94 ILE A CA 1
ATOM 774 C C . ILE A 1 94 ? -9.488 -2.423 8.945 1.00 91.31 94 ILE A C 1
ATOM 776 O O . ILE A 1 94 ? -10.318 -3.013 9.632 1.00 91.31 94 ILE A O 1
ATOM 780 N N . ARG A 1 95 ? -8.218 -2.827 8.870 1.00 90.62 95 ARG A N 1
ATOM 781 C CA . ARG A 1 95 ? -7.646 -3.851 9.753 1.00 90.62 95 ARG A CA 1
ATOM 782 C C . ARG A 1 95 ? -6.825 -3.151 10.822 1.00 90.62 95 ARG A C 1
ATOM 784 O O . ARG A 1 95 ? -5.887 -2.439 10.480 1.00 90.62 95 ARG A O 1
ATOM 791 N N . ASP A 1 96 ? -7.166 -3.347 12.089 1.00 91.69 96 ASP A N 1
ATOM 792 C CA . ASP A 1 96 ? -6.471 -2.674 13.186 1.00 91.69 96 ASP A CA 1
ATOM 793 C C . ASP A 1 96 ? -6.487 -3.462 14.500 1.00 91.69 96 ASP A C 1
ATOM 795 O O . ASP A 1 96 ? -7.158 -4.490 14.620 1.00 91.69 96 ASP A O 1
ATOM 799 N N . SER A 1 97 ? -5.740 -2.975 15.489 1.00 87.69 97 SER A N 1
ATOM 800 C CA . SER A 1 97 ? -5.693 -3.531 16.837 1.00 87.69 97 SER A CA 1
ATOM 801 C C . SER A 1 97 ? -6.812 -3.045 17.757 1.00 87.69 97 SER A C 1
ATOM 803 O O . SER A 1 97 ? -7.166 -3.744 18.709 1.00 87.69 97 SER A O 1
ATOM 805 N N . SER A 1 98 ? -7.391 -1.877 17.474 1.00 86.75 98 SER A N 1
ATOM 806 C CA . SER A 1 98 ? -8.498 -1.319 18.246 1.00 86.75 98 SER A CA 1
ATOM 807 C C . SER A 1 98 ? -9.434 -0.475 17.378 1.00 86.75 98 SER A C 1
ATOM 809 O O . SER A 1 98 ? -9.082 -0.033 16.285 1.00 86.75 98 SER A O 1
ATOM 811 N N . LYS A 1 99 ? -10.648 -0.234 17.887 1.00 86.44 99 LYS A N 1
ATOM 812 C CA . LYS A 1 99 ? -11.640 0.619 17.219 1.00 86.44 99 LYS A CA 1
ATOM 813 C C . LYS A 1 99 ? -11.170 2.076 17.129 1.00 86.44 99 LYS A C 1
ATOM 815 O O . LYS A 1 99 ? -11.441 2.715 16.121 1.00 86.44 99 LYS A O 1
ATOM 820 N N . LEU A 1 100 ? -10.480 2.576 18.156 1.00 85.62 100 LEU A N 1
ATOM 821 C CA . LEU A 1 100 ? -9.969 3.951 18.194 1.00 85.62 100 LEU A CA 1
ATOM 822 C C . LEU A 1 100 ? -8.899 4.156 17.115 1.00 85.62 100 LEU A C 1
ATOM 824 O O . LEU A 1 100 ? -9.051 5.038 16.276 1.00 85.62 100 LEU A O 1
ATOM 828 N N . ASP A 1 101 ? -7.910 3.258 17.049 1.00 86.00 101 ASP A N 1
ATOM 829 C CA . ASP A 1 101 ? -6.847 3.310 16.033 1.00 86.00 101 ASP A CA 1
ATOM 830 C C . ASP A 1 101 ? -7.412 3.238 14.603 1.00 86.00 101 ASP A C 1
ATOM 832 O O . ASP A 1 101 ? -6.873 3.851 13.678 1.00 86.00 101 ASP A O 1
ATOM 836 N N . ALA A 1 102 ? -8.498 2.477 14.416 1.00 85.88 102 ALA A N 1
ATOM 837 C CA . ALA A 1 102 ? -9.186 2.373 13.136 1.00 85.88 102 A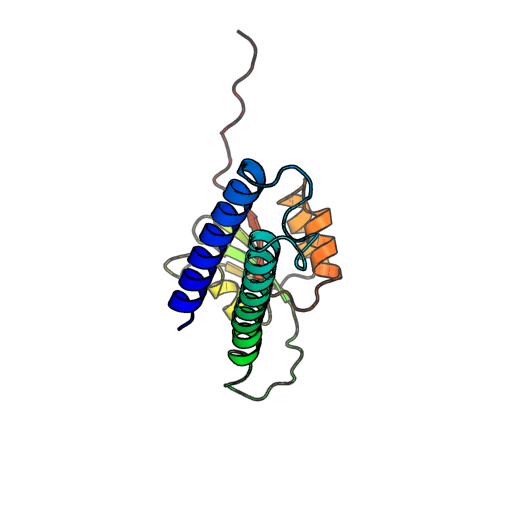LA A CA 1
ATOM 838 C C . ALA A 1 102 ? -9.903 3.682 12.761 1.00 85.88 102 ALA A C 1
ATOM 840 O O . ALA A 1 102 ? -9.845 4.093 11.604 1.00 85.88 102 ALA A O 1
ATOM 841 N N . GLN A 1 103 ? -10.551 4.353 13.719 1.00 87.69 103 GLN A N 1
ATOM 842 C CA . GLN A 1 103 ? -11.213 5.643 13.491 1.00 87.69 103 GLN A CA 1
ATOM 843 C C . GLN A 1 103 ? -10.207 6.748 13.143 1.00 87.69 103 GLN A C 1
ATOM 845 O O . GLN A 1 103 ? -10.460 7.519 12.222 1.00 87.69 103 GLN A O 1
ATOM 850 N N . GLU A 1 104 ? -9.049 6.784 13.809 1.00 85.06 104 GLU A N 1
ATOM 851 C CA . GLU A 1 104 ? -7.983 7.767 13.550 1.00 85.06 104 GLU A CA 1
ATOM 852 C C . GLU A 1 104 ? -7.388 7.680 12.138 1.00 85.06 104 GLU A C 1
ATOM 854 O O . GLU A 1 104 ? -6.811 8.643 11.638 1.00 85.06 104 GLU A O 1
ATOM 859 N N . LYS A 1 105 ? -7.521 6.530 11.467 1.00 83.38 105 LYS A N 1
ATOM 860 C CA . LYS A 1 105 ? -7.016 6.344 10.098 1.00 83.38 105 LYS A CA 1
ATOM 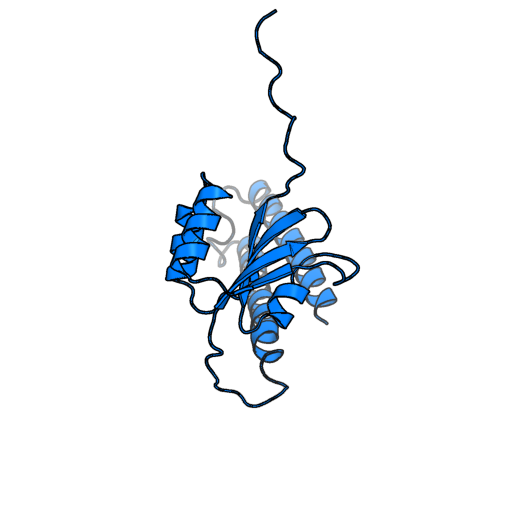861 C C . LYS A 1 105 ? -7.900 6.980 9.038 1.00 83.38 105 LYS A C 1
ATOM 863 O O . LYS A 1 105 ? -7.462 7.106 7.895 1.00 83.38 105 LYS A O 1
ATOM 868 N N . ILE A 1 106 ? -9.130 7.347 9.383 1.00 83.44 106 ILE A N 1
ATOM 869 C CA . ILE A 1 106 ? -10.060 7.956 8.442 1.00 83.44 106 ILE A CA 1
ATOM 870 C C . ILE A 1 106 ? -9.631 9.411 8.207 1.00 83.44 106 ILE A C 1
ATOM 872 O O . ILE A 1 106 ? -9.505 10.170 9.167 1.00 83.44 106 ILE A O 1
ATOM 876 N N . PRO A 1 107 ? -9.393 9.822 6.947 1.00 74.25 107 PRO A N 1
ATOM 877 C CA . PRO A 1 107 ? -8.912 11.159 6.625 1.00 74.25 107 PRO A CA 1
ATOM 878 C C . PRO A 1 107 ? -10.056 12.176 6.735 1.00 74.25 107 PRO A C 1
ATOM 880 O O . PRO A 1 107 ? -10.670 12.554 5.739 1.00 74.25 107 PRO A O 1
ATOM 883 N N . THR A 1 108 ? -10.367 12.600 7.956 1.00 68.25 108 THR A N 1
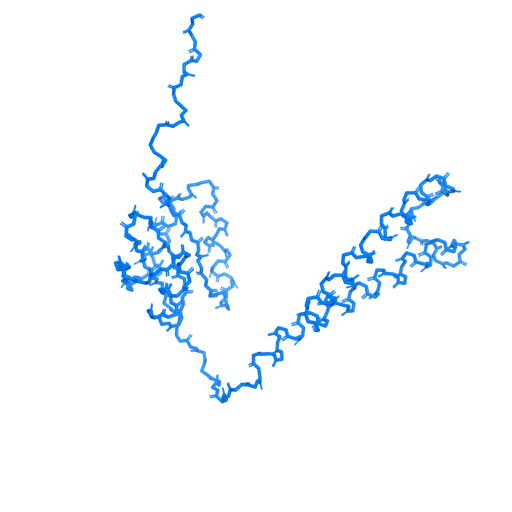ATOM 884 C CA . THR A 1 108 ? -11.359 13.643 8.238 1.00 68.25 108 THR A CA 1
ATOM 885 C C . THR A 1 108 ? -10.809 14.631 9.252 1.00 68.25 108 THR A C 1
ATOM 887 O O . THR A 1 108 ? -10.284 14.216 10.280 1.00 68.25 108 THR A O 1
ATOM 890 N N . ASP A 1 109 ? -11.013 15.927 9.003 1.00 59.56 109 ASP A N 1
ATOM 891 C CA . ASP A 1 109 ? -10.541 17.010 9.880 1.00 59.56 109 ASP A CA 1
ATOM 892 C C . ASP A 1 109 ? -11.159 16.978 11.291 1.00 59.56 109 ASP A C 1
ATOM 894 O O . ASP A 1 109 ? -10.630 17.610 12.193 1.00 59.56 109 ASP A O 1
ATOM 898 N N . ASN A 1 110 ? -12.245 16.217 11.494 1.00 52.94 110 ASN A N 1
ATOM 899 C CA . ASN A 1 110 ? -12.863 15.945 12.793 1.00 52.94 110 ASN A CA 1
ATOM 900 C C . ASN A 1 110 ? -13.352 14.489 12.844 1.00 52.94 110 ASN A C 1
ATOM 902 O O . ASN A 1 110 ? -14.018 14.037 11.913 1.00 52.94 110 ASN A O 1
ATOM 906 N N . SER A 1 111 ? -13.094 13.791 13.954 1.00 60.41 111 SER A N 1
ATOM 907 C CA . SER A 1 111 ? -13.572 12.424 14.237 1.00 60.41 111 SER A CA 1
ATOM 908 C C . SER A 1 111 ? -15.080 12.336 14.532 1.00 60.41 111 SER A C 1
ATOM 910 O O . SER A 1 111 ? -15.636 11.243 14.686 1.00 60.41 111 SER A O 1
ATOM 912 N N . GLU A 1 112 ? -15.760 13.481 14.607 1.00 65.75 112 GLU A N 1
ATOM 913 C CA . GLU A 1 112 ? -17.196 13.568 14.846 1.00 65.75 112 GLU A CA 1
ATOM 914 C C . GLU A 1 112 ? -17.998 12.943 13.695 1.00 65.75 112 GLU A C 1
ATOM 916 O O . GLU A 1 112 ? -17.851 13.301 12.524 1.00 65.75 112 GLU A O 1
ATOM 921 N N . GLY A 1 113 ? -18.877 12.001 14.046 1.00 70.75 113 GLY A N 1
ATOM 922 C CA . GLY A 1 113 ? -19.765 11.326 13.098 1.00 70.75 113 GLY A CA 1
ATOM 923 C C . GLY A 1 113 ? -19.197 10.060 12.452 1.00 70.75 113 GLY A C 1
ATOM 924 O O . GLY A 1 113 ? -19.854 9.500 11.579 1.00 70.75 113 GLY A O 1
ATOM 925 N N . ILE A 1 114 ? -18.025 9.568 12.878 1.00 83.62 114 ILE A N 1
ATOM 926 C CA . ILE A 1 114 ? -17.507 8.273 12.416 1.00 83.62 114 ILE A CA 1
ATOM 927 C C . ILE A 1 114 ? -18.217 7.131 13.150 1.00 83.62 114 ILE A C 1
ATOM 929 O O . ILE A 1 114 ? -17.948 6.849 14.323 1.00 83.62 114 ILE A O 1
ATOM 933 N N . MET A 1 115 ? -19.062 6.396 12.433 1.00 88.50 115 MET A N 1
ATOM 934 C CA . MET A 1 115 ? -19.555 5.106 12.906 1.00 88.50 115 MET A CA 1
ATOM 935 C C . MET A 1 115 ? -18.506 4.052 12.609 1.00 88.50 115 MET A C 1
ATOM 937 O O . MET A 1 115 ? -18.092 3.917 11.468 1.00 88.50 115 MET A O 1
ATOM 941 N N . CYS A 1 116 ? -18.064 3.293 13.609 1.00 90.88 116 CYS A N 1
ATOM 942 C CA . CYS A 1 116 ? -17.136 2.199 13.361 1.00 90.88 116 CYS A CA 1
ATOM 943 C C . CYS A 1 116 ? -17.497 0.948 14.159 1.00 90.88 116 CYS A C 1
ATOM 945 O O . CYS A 1 116 ? -17.638 0.997 15.385 1.00 90.88 116 CYS A O 1
ATOM 947 N N . ASN A 1 117 ? -17.651 -0.170 13.454 1.00 93.06 117 ASN A N 1
ATOM 948 C CA . ASN A 1 117 ? -18.095 -1.440 14.011 1.00 93.06 117 ASN A CA 1
ATOM 949 C C . ASN A 1 117 ? -17.085 -2.537 13.704 1.00 93.06 117 ASN A C 1
ATOM 951 O O . ASN A 1 117 ? -16.586 -2.643 12.587 1.00 93.06 117 ASN A O 1
ATOM 955 N N . ILE A 1 118 ? -16.806 -3.370 14.703 1.00 94.00 118 ILE A N 1
ATOM 956 C CA . ILE A 1 118 ? -16.017 -4.580 14.505 1.00 94.00 118 ILE A CA 1
ATOM 957 C C . ILE A 1 118 ? -16.807 -5.573 13.648 1.00 94.00 118 ILE A C 1
ATOM 959 O O . ILE A 1 118 ? -18.001 -5.785 13.860 1.00 94.00 118 ILE A O 1
ATOM 963 N N . ILE A 1 119 ? -16.135 -6.187 12.683 1.00 93.50 119 ILE A N 1
ATOM 964 C CA . ILE A 1 119 ? -16.696 -7.199 11.794 1.00 93.50 119 ILE A CA 1
ATOM 965 C C . ILE A 1 119 ? -15.784 -8.426 11.742 1.00 93.50 119 ILE A C 1
ATOM 967 O O . ILE A 1 119 ? -14.584 -8.364 12.021 1.00 93.50 119 ILE A O 1
ATOM 971 N N . SER A 1 120 ? -16.357 -9.573 11.381 1.00 92.62 120 SER A N 1
ATOM 972 C CA . SER A 1 120 ? -15.571 -10.786 11.159 1.00 92.62 120 SER A CA 1
ATOM 973 C C . SER A 1 120 ? -14.705 -10.652 9.903 1.00 92.62 120 SER A C 1
ATOM 975 O O . SER A 1 120 ? -15.046 -9.924 8.972 1.00 92.62 120 SER A O 1
ATOM 977 N N . GLN A 1 121 ? -13.609 -11.411 9.834 1.00 90.81 121 GLN A N 1
ATOM 978 C CA . GLN A 1 121 ? -12.766 -11.468 8.633 1.00 90.81 121 GLN A CA 1
ATOM 979 C C . GLN A 1 121 ? -13.563 -11.886 7.392 1.00 90.81 121 GLN A C 1
ATOM 981 O O . GLN A 1 121 ? -13.397 -11.300 6.326 1.00 90.81 121 GLN A O 1
ATOM 986 N N . LYS A 1 122 ? -14.462 -12.870 7.535 1.00 90.94 122 LYS A N 1
ATOM 987 C CA . LYS A 1 122 ? -15.339 -13.307 6.443 1.00 90.94 122 LYS A CA 1
ATOM 988 C C . LYS A 1 122 ? -16.166 -12.136 5.914 1.00 90.94 122 LYS A C 1
ATOM 990 O O . LYS A 1 122 ? -16.169 -11.897 4.711 1.00 90.94 122 LYS A O 1
ATOM 995 N N . LYS A 1 123 ? -16.802 -11.378 6.814 1.00 90.94 123 LYS A N 1
ATOM 996 C CA . LYS A 1 123 ? -17.604 -10.213 6.439 1.00 90.94 123 LYS A CA 1
ATOM 997 C C . LYS A 1 123 ? -16.741 -9.124 5.801 1.00 90.94 123 LYS A C 1
ATOM 999 O O . LYS A 1 123 ? -17.131 -8.576 4.784 1.00 90.94 123 LYS A O 1
ATOM 1004 N N . ALA A 1 124 ? -15.537 -8.879 6.315 1.00 91.25 124 ALA A N 1
ATOM 1005 C CA . ALA A 1 124 ? -14.607 -7.921 5.718 1.00 91.25 124 ALA A CA 1
ATOM 1006 C C . ALA A 1 124 ? -14.237 -8.295 4.277 1.00 91.25 124 ALA A C 1
ATOM 1008 O O . ALA A 1 124 ? -14.210 -7.437 3.403 1.00 91.25 124 ALA A O 1
ATOM 1009 N N . PHE A 1 125 ? -14.001 -9.580 4.009 1.00 92.81 125 PHE A N 1
ATOM 1010 C CA . PHE A 1 125 ? -13.699 -10.069 2.664 1.00 92.81 125 PHE A CA 1
ATOM 1011 C C . PHE A 1 125 ? -14.906 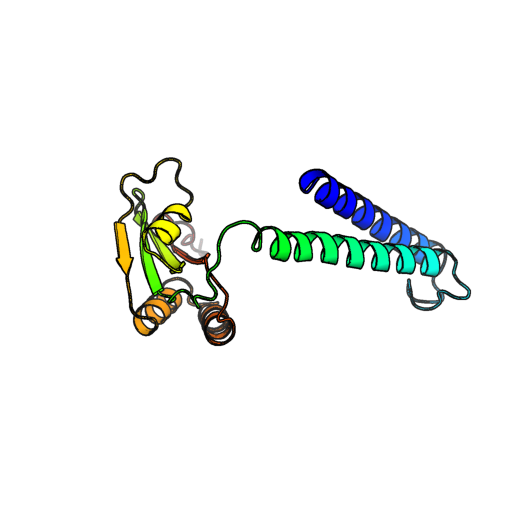-9.990 1.723 1.00 92.81 125 PHE A C 1
ATOM 1013 O O . PHE A 1 125 ? -14.727 -9.720 0.537 1.00 92.81 125 PHE A O 1
ATOM 1020 N N . GLU A 1 126 ? -16.123 -10.197 2.229 1.00 89.69 126 GLU A N 1
ATOM 1021 C CA . GLU A 1 126 ? -17.353 -9.946 1.469 1.00 89.69 126 GLU A CA 1
ATOM 1022 C C . GLU A 1 126 ? -17.480 -8.464 1.100 1.00 89.69 126 GLU A C 1
ATOM 1024 O O . GLU A 1 126 ? -17.684 -8.157 -0.072 1.00 89.69 126 GLU A O 1
ATOM 1029 N N . GLU A 1 127 ? -17.267 -7.552 2.054 1.00 87.81 127 GLU A N 1
ATOM 1030 C CA . GLU A 1 127 ? -17.288 -6.110 1.783 1.00 87.81 127 GLU A CA 1
ATOM 1031 C C . GLU A 1 127 ? -16.214 -5.722 0.756 1.00 87.81 127 GLU A C 1
ATOM 1033 O O . GLU A 1 127 ? -16.523 -5.069 -0.230 1.00 87.81 127 GLU A O 1
ATOM 1038 N N . ILE A 1 128 ? -14.970 -6.197 0.881 1.00 87.69 128 ILE A N 1
ATOM 1039 C CA . ILE A 1 128 ? -13.906 -5.909 -0.104 1.00 87.69 128 ILE A CA 1
ATOM 1040 C C . ILE A 1 128 ? -14.305 -6.364 -1.516 1.00 87.69 128 ILE A C 1
ATOM 1042 O O . ILE A 1 128 ? -14.063 -5.641 -2.482 1.00 87.69 128 ILE A O 1
ATOM 1046 N N . LYS A 1 129 ? -14.940 -7.537 -1.650 1.00 86.75 129 LYS A N 1
ATOM 1047 C CA . LYS A 1 129 ? -15.437 -8.034 -2.945 1.00 86.75 129 LYS A CA 1
ATOM 1048 C C . LYS A 1 129 ? -16.535 -7.154 -3.531 1.00 86.75 129 LYS A C 1
ATOM 1050 O O . LYS A 1 129 ? -16.540 -6.942 -4.741 1.00 86.75 129 LYS A O 1
ATOM 1055 N N . LEU A 1 130 ? -17.446 -6.661 -2.694 1.00 83.12 130 LEU A N 1
ATOM 1056 C CA . LEU A 1 130 ? -18.517 -5.758 -3.115 1.00 83.12 130 LEU A CA 1
ATOM 1057 C C . LEU A 1 130 ? -17.971 -4.381 -3.508 1.00 83.12 130 LEU A C 1
ATOM 1059 O O . LEU A 1 130 ? -18.432 -3.795 -4.484 1.00 83.12 130 LEU A O 1
ATOM 1063 N N . LEU A 1 131 ? -16.981 -3.883 -2.767 1.00 76.31 131 LEU A N 1
ATOM 1064 C CA . LEU A 1 131 ? -16.444 -2.535 -2.925 1.00 76.31 131 LEU A CA 1
ATOM 1065 C C . LEU A 1 131 ? -15.397 -2.422 -4.047 1.00 76.31 131 LEU A C 1
ATOM 1067 O O . LEU A 1 131 ? -15.304 -1.373 -4.680 1.00 76.31 131 LEU A O 1
ATOM 1071 N N . GLN A 1 132 ? -14.606 -3.470 -4.308 1.00 76.69 132 GLN A N 1
ATOM 1072 C CA . GLN A 1 132 ? -13.519 -3.451 -5.299 1.00 76.69 132 GLN A CA 1
ATOM 1073 C C . GLN A 1 132 ? -13.449 -4.733 -6.134 1.00 76.69 132 GLN A C 1
ATOM 1075 O O . GLN A 1 132 ? -12.471 -5.476 -6.093 1.00 76.69 132 GLN A O 1
ATOM 1080 N N . SER A 1 133 ? -14.480 -4.975 -6.942 1.00 71.50 133 SER A N 1
ATOM 1081 C CA . SER A 1 133 ? -14.653 -6.212 -7.719 1.00 71.50 133 SER A CA 1
ATOM 1082 C C . SER A 1 133 ? -13.446 -6.629 -8.577 1.00 71.50 133 SER A C 1
ATOM 1084 O O . SER A 1 133 ? -13.200 -7.823 -8.727 1.00 71.50 133 SER A O 1
ATOM 1086 N N . THR A 1 134 ? -12.664 -5.685 -9.110 1.00 77.06 134 THR A N 1
ATOM 1087 C CA . THR A 1 134 ? -11.524 -5.970 -10.001 1.00 77.06 134 THR A CA 1
ATOM 1088 C C . THR A 1 134 ? -10.244 -6.380 -9.274 1.00 77.06 134 THR A C 1
ATOM 1090 O O . THR A 1 134 ? -9.481 -7.186 -9.801 1.00 77.06 134 THR A O 1
ATOM 1093 N N . VAL A 1 135 ? -10.000 -5.860 -8.068 1.00 79.62 135 VAL A N 1
ATOM 1094 C CA . VAL A 1 135 ? -8.753 -6.089 -7.303 1.00 79.62 135 VAL A CA 1
ATOM 1095 C C . VAL A 1 135 ? -8.979 -6.806 -5.971 1.00 79.62 135 VAL A C 1
ATOM 1097 O O . VAL A 1 135 ? -8.017 -7.147 -5.283 1.00 79.62 135 VAL A O 1
ATOM 1100 N N . ALA A 1 136 ? -10.233 -7.108 -5.620 1.00 80.75 136 ALA A N 1
ATOM 1101 C CA . ALA A 1 136 ? -10.598 -7.747 -4.360 1.00 80.75 136 ALA A CA 1
ATOM 1102 C C . ALA A 1 136 ? -9.821 -9.038 -4.097 1.00 80.75 136 ALA A C 1
ATOM 1104 O O . ALA A 1 136 ? -9.379 -9.258 -2.973 1.00 80.75 136 ALA A O 1
ATOM 1105 N N . THR A 1 137 ? -9.623 -9.878 -5.117 1.00 81.69 137 THR A N 1
ATOM 1106 C CA . THR A 1 137 ? -8.873 -11.134 -4.976 1.00 81.69 137 THR A CA 1
ATOM 1107 C C . THR A 1 137 ? -7.430 -10.875 -4.544 1.00 81.69 137 THR A C 1
ATOM 1109 O O . THR A 1 137 ? -6.975 -11.477 -3.579 1.00 81.69 137 THR A O 1
ATOM 1112 N N . GLN A 1 138 ? -6.747 -9.912 -5.171 1.00 80.12 138 GLN A N 1
ATOM 1113 C CA . GLN A 1 138 ? -5.365 -9.553 -4.832 1.00 80.12 138 GLN A CA 1
ATOM 1114 C C . GLN A 1 138 ? -5.259 -8.963 -3.420 1.00 80.12 138 GLN A C 1
ATOM 1116 O O . GLN A 1 138 ? -4.357 -9.324 -2.670 1.00 80.12 138 GLN A O 1
ATOM 1121 N N . ILE A 1 139 ? -6.204 -8.099 -3.030 1.00 81.00 139 ILE A N 1
ATOM 1122 C CA . ILE A 1 139 ? -6.253 -7.502 -1.685 1.00 81.00 139 ILE A CA 1
ATOM 1123 C C . ILE A 1 139 ? -6.493 -8.581 -0.624 1.00 81.00 139 ILE A C 1
ATOM 1125 O O . ILE A 1 139 ? -5.824 -8.607 0.407 1.00 81.00 139 ILE A O 1
ATOM 1129 N N . ILE A 1 140 ? -7.436 -9.492 -0.867 1.00 87.38 140 ILE A N 1
ATOM 1130 C CA . ILE A 1 140 ? -7.741 -10.588 0.057 1.00 87.38 140 ILE A CA 1
ATOM 1131 C C . ILE A 1 140 ? -6.546 -11.532 0.182 1.00 87.38 140 ILE A C 1
ATOM 1133 O O . ILE A 1 140 ? -6.205 -11.932 1.295 1.00 87.38 140 ILE A O 1
ATOM 1137 N N . ASP A 1 141 ? -5.903 -11.883 -0.929 1.00 82.81 141 ASP A N 1
ATOM 1138 C CA . ASP A 1 141 ? -4.739 -12.765 -0.910 1.00 82.81 141 ASP A CA 1
ATOM 1139 C C . ASP A 1 141 ? -3.545 -12.097 -0.224 1.00 82.81 141 ASP A C 1
ATOM 1141 O O . ASP A 1 141 ? -2.869 -12.745 0.573 1.00 82.81 141 ASP A O 1
ATOM 1145 N N . PHE A 1 142 ? -3.343 -10.791 -0.411 1.00 84.19 142 PHE A N 1
ATOM 1146 C CA . PHE A 1 142 ? -2.389 -10.022 0.384 1.00 84.19 142 PHE A CA 1
ATOM 1147 C C . PHE A 1 142 ? -2.710 -10.110 1.883 1.00 84.19 142 PHE A C 1
ATOM 1149 O O . PHE A 1 142 ? -1.850 -10.487 2.668 1.00 84.19 142 PHE A O 1
ATOM 1156 N N . LEU A 1 143 ? -3.955 -9.861 2.297 1.00 84.56 143 LEU A N 1
ATOM 1157 C CA . LEU A 1 143 ? -4.338 -9.866 3.716 1.00 84.56 143 LEU A CA 1
ATOM 1158 C C . LEU A 1 143 ? -4.286 -11.237 4.393 1.00 84.56 143 LEU A C 1
ATOM 1160 O O . LEU A 1 143 ? -4.152 -11.310 5.617 1.00 84.56 143 LEU A O 1
ATOM 1164 N N . LYS A 1 144 ? -4.438 -12.317 3.625 1.00 82.94 144 LYS A N 1
ATOM 1165 C CA . LYS A 1 144 ? -4.254 -13.685 4.123 1.00 82.94 144 LYS A CA 1
ATOM 1166 C C . LYS A 1 144 ? -2.783 -14.003 4.386 1.00 82.94 144 LYS A C 1
ATOM 1168 O O . LYS A 1 144 ? -2.505 -14.769 5.301 1.00 82.94 144 LYS A O 1
ATOM 1173 N N . ASN A 1 145 ? -1.877 -13.447 3.581 1.00 77.62 145 ASN A N 1
ATOM 1174 C CA . ASN A 1 145 ? -0.446 -13.750 3.628 1.00 77.62 145 ASN A CA 1
ATOM 1175 C C . ASN A 1 145 ? 0.367 -12.726 4.441 1.00 77.62 145 ASN A C 1
ATOM 1177 O O . ASN A 1 145 ? 1.430 -13.059 4.959 1.00 77.62 145 ASN A O 1
ATOM 1181 N N . ASP A 1 146 ? -0.130 -11.496 4.581 1.00 74.69 146 ASP A N 1
ATOM 1182 C CA . ASP A 1 146 ? 0.456 -10.450 5.412 1.00 74.69 146 ASP A CA 1
ATOM 1183 C C . ASP A 1 146 ? -0.332 -10.311 6.708 1.00 74.69 146 ASP A C 1
ATOM 1185 O O . ASP A 1 146 ? -1.411 -9.715 6.796 1.00 74.69 146 ASP A O 1
ATOM 1189 N N . ASP A 1 147 ? 0.245 -10.882 7.752 1.00 68.88 147 ASP A N 1
ATOM 1190 C CA . ASP A 1 147 ? -0.308 -10.799 9.079 1.00 68.88 147 ASP A CA 1
ATOM 1191 C C . ASP A 1 147 ? -0.019 -9.454 9.760 1.00 68.88 147 ASP A C 1
ATOM 1193 O O . ASP A 1 147 ? -0.744 -9.068 10.669 1.00 68.88 147 ASP A O 1
ATOM 1197 N N . LEU A 1 148 ? 1.005 -8.715 9.367 1.00 75.38 148 LEU A N 1
ATOM 1198 C CA . LEU A 1 148 ? 1.422 -7.508 10.081 1.00 75.38 148 LEU A CA 1
ATOM 1199 C C . LEU A 1 148 ? 0.715 -6.247 9.584 1.00 75.38 148 LEU A C 1
ATOM 1201 O O . LEU A 1 148 ? 0.797 -5.210 10.242 1.00 75.38 148 LEU A O 1
ATOM 1205 N N . PHE A 1 149 ? 0.002 -6.333 8.464 1.00 81.38 149 PHE A N 1
ATOM 1206 C CA . PHE A 1 149 ? -0.726 -5.202 7.916 1.00 81.38 149 PHE A CA 1
ATOM 1207 C C . PHE A 1 149 ? -1.808 -4.672 8.873 1.00 81.38 149 PHE A C 1
ATOM 1209 O O . PHE A 1 149 ? -2.756 -5.380 9.227 1.00 81.38 149 PHE A O 1
ATOM 1216 N N . LEU A 1 150 ? -1.689 -3.388 9.221 1.00 85.00 150 LEU A N 1
ATOM 1217 C CA . LEU A 1 150 ? -2.701 -2.578 9.895 1.00 85.00 150 LEU A CA 1
ATOM 1218 C C . LEU A 1 150 ? -2.930 -1.323 9.049 1.00 85.00 150 LEU A C 1
ATOM 1220 O O . LEU A 1 150 ? -1.973 -0.636 8.690 1.00 85.00 150 LEU A O 1
ATOM 1224 N N . GLY A 1 151 ? -4.177 -1.023 8.704 1.00 86.06 151 GLY A N 1
ATOM 1225 C CA . GLY A 1 151 ? -4.476 0.064 7.780 1.00 86.06 151 GLY A CA 1
ATOM 1226 C C . GLY A 1 151 ? -5.839 -0.033 7.112 1.00 86.06 151 GLY A C 1
ATOM 1227 O O . GLY A 1 151 ? -6.573 -1.012 7.274 1.00 86.06 151 GLY A O 1
ATOM 1228 N N . ILE A 1 152 ? -6.162 1.001 6.331 1.00 86.56 152 ILE A N 1
ATOM 1229 C CA . ILE A 1 152 ? -7.316 0.988 5.430 1.00 86.56 152 ILE A CA 1
ATOM 1230 C C . ILE A 1 152 ? -7.052 -0.052 4.343 1.00 86.56 152 ILE A C 1
ATOM 1232 O O . ILE A 1 152 ? -6.073 0.027 3.606 1.00 86.56 152 ILE A O 1
ATOM 1236 N N . VAL A 1 153 ? -7.949 -1.022 4.258 1.00 88.44 153 VAL A N 1
ATOM 1237 C CA . VAL A 1 153 ? -7.948 -2.084 3.255 1.00 88.44 153 VAL A CA 1
ATOM 1238 C C . VAL A 1 153 ? -8.697 -1.642 2.006 1.00 88.44 153 VAL A C 1
ATOM 1240 O O . VAL A 1 153 ? -8.276 -1.915 0.886 1.00 88.44 153 VAL A O 1
ATOM 1243 N N . CYS A 1 154 ? -9.842 -0.994 2.199 1.00 86.19 154 CYS A N 1
ATOM 1244 C CA . CYS A 1 154 ? -10.720 -0.588 1.117 1.00 86.19 154 CYS A CA 1
ATOM 1245 C C . CYS A 1 154 ? -11.489 0.673 1.512 1.00 86.19 154 CYS A C 1
ATOM 1247 O O . CYS A 1 154 ? -11.800 0.868 2.688 1.00 86.19 154 CYS A O 1
ATOM 1249 N N . ARG A 1 155 ? -11.804 1.502 0.516 1.00 86.88 155 ARG A N 1
ATOM 1250 C CA . ARG A 1 155 ? -12.613 2.713 0.633 1.00 86.88 155 ARG A CA 1
ATOM 1251 C C . ARG A 1 155 ? -13.640 2.737 -0.497 1.00 86.88 155 ARG A C 1
ATOM 1253 O O . ARG A 1 155 ? -13.277 2.471 -1.643 1.00 86.88 155 ARG A O 1
ATOM 1260 N N . LEU A 1 156 ? -14.878 3.104 -0.176 1.00 80.69 156 LEU A N 1
ATOM 1261 C CA . LEU A 1 156 ? -15.933 3.393 -1.142 1.00 80.69 156 LEU A CA 1
ATOM 1262 C C . LEU A 1 156 ? -16.486 4.795 -0.918 1.00 80.69 156 LEU A C 1
ATOM 1264 O O . LEU A 1 156 ? -17.142 5.063 0.088 1.00 80.69 156 LEU A O 1
ATOM 1268 N N . ASP A 1 157 ? -16.291 5.649 -1.915 1.00 74.88 157 ASP A N 1
ATOM 1269 C CA . ASP A 1 157 ? -16.915 6.961 -1.962 1.00 74.88 157 ASP A CA 1
ATOM 1270 C C . ASP A 1 157 ? -18.350 6.838 -2.481 1.00 74.88 157 ASP A C 1
ATOM 1272 O O . ASP A 1 157 ? -18.584 6.585 -3.664 1.00 74.88 157 ASP A O 1
ATOM 1276 N N . ASN A 1 158 ? -19.334 7.097 -1.617 1.00 59.53 158 ASN A N 1
ATOM 1277 C CA . ASN A 1 158 ? -20.746 7.150 -2.016 1.00 59.53 158 ASN A CA 1
ATOM 1278 C C . ASN A 1 158 ? -21.068 8.297 -3.006 1.00 59.53 158 ASN A C 1
ATOM 1280 O O . ASN A 1 158 ? -22.180 8.369 -3.524 1.00 59.53 158 ASN A O 1
ATOM 1284 N N . ASN A 1 159 ? -20.087 9.147 -3.340 1.00 46.69 159 ASN A N 1
ATOM 1285 C CA . ASN A 1 159 ? -20.191 10.204 -4.350 1.00 46.69 159 ASN A CA 1
ATOM 1286 C C . ASN A 1 159 ? -19.897 9.751 -5.794 1.00 46.69 159 ASN A C 1
ATOM 1288 O O . ASN A 1 159 ? -19.894 10.582 -6.701 1.00 46.69 159 ASN A O 1
ATOM 1292 N N . VAL A 1 160 ? -19.711 8.451 -6.056 1.00 43.75 160 VAL A N 1
ATOM 1293 C CA . VAL A 1 160 ? -19.616 7.920 -7.430 1.00 43.75 160 VAL A CA 1
ATOM 1294 C C . VAL A 1 160 ? -20.953 7.312 -7.870 1.00 43.75 160 VAL A C 1
ATOM 1296 O O . VAL A 1 160 ? -21.056 6.147 -8.244 1.00 43.75 160 VAL A O 1
ATOM 1299 N N . LYS A 1 161 ? -22.012 8.125 -7.858 1.00 41.00 161 LYS A N 1
ATOM 1300 C CA . LYS A 1 161 ? -23.156 7.934 -8.760 1.00 41.00 161 LYS A CA 1
ATOM 1301 C C . LYS A 1 161 ? -23.137 9.083 -9.770 1.00 41.00 161 LYS A C 1
ATOM 1303 O O . LYS A 1 161 ? -23.204 10.239 -9.378 1.00 41.00 161 LYS A O 1
ATOM 1308 N N . ASN A 1 162 ? -23.062 8.736 -11.059 1.00 39.94 162 ASN A N 1
ATOM 1309 C CA . ASN A 1 162 ? -23.151 9.603 -12.250 1.00 39.94 162 ASN A CA 1
ATOM 1310 C C . ASN A 1 162 ? -21.888 10.293 -12.794 1.00 39.94 162 ASN A C 1
ATOM 1312 O O . ASN A 1 162 ? -21.915 11.488 -13.071 1.00 39.94 162 ASN A O 1
ATOM 1316 N N . LYS A 1 163 ? -20.848 9.528 -13.148 1.00 37.78 163 LYS A N 1
ATOM 1317 C CA . LYS A 1 163 ? -20.017 9.860 -14.327 1.00 37.78 163 LYS A CA 1
ATOM 1318 C C . LYS A 1 163 ? -19.567 8.586 -15.044 1.00 37.78 163 LYS A C 1
ATOM 1320 O O . LYS A 1 163 ? -18.498 8.079 -14.741 1.00 37.78 163 LYS A O 1
ATOM 1325 N N . ASN A 1 164 ? -20.427 8.045 -15.917 1.00 35.34 164 ASN A N 1
ATOM 1326 C CA . ASN A 1 164 ? -20.077 7.381 -17.195 1.00 35.34 164 ASN A CA 1
ATOM 1327 C C . ASN A 1 164 ? -21.257 6.588 -17.791 1.00 35.34 164 ASN A C 1
ATOM 1329 O O . ASN A 1 164 ? -21.140 5.413 -18.116 1.00 35.34 164 ASN A O 1
ATOM 1333 N N . ILE A 1 165 ? -22.392 7.262 -18.000 1.00 42.62 165 ILE A N 1
ATOM 1334 C CA . ILE A 1 165 ? -23.316 6.900 -19.082 1.00 42.62 165 ILE A CA 1
ATOM 1335 C C . ILE A 1 165 ? -23.604 8.183 -19.869 1.00 42.62 165 ILE A C 1
ATOM 1337 O O . ILE A 1 165 ? -24.559 8.906 -19.609 1.00 42.62 165 ILE A O 1
ATOM 1341 N N . LYS A 1 166 ? -22.705 8.499 -20.799 1.00 36.09 166 LYS A N 1
ATOM 1342 C CA . LYS A 1 166 ? -23.061 9.110 -22.083 1.00 36.09 166 LYS A CA 1
ATOM 1343 C C . LYS A 1 166 ? -22.485 8.165 -23.134 1.00 36.09 166 LYS A C 1
ATOM 1345 O O . LYS A 1 166 ? -21.284 8.166 -23.365 1.00 36.09 166 LYS A O 1
ATOM 1350 N N . THR A 1 167 ? -23.221 7.101 -23.455 1.00 35.59 167 THR A N 1
ATOM 1351 C CA . THR A 1 167 ? -23.842 6.942 -24.782 1.00 35.59 167 THR A CA 1
ATOM 1352 C C . THR A 1 167 ? -22.942 7.459 -25.902 1.00 35.59 167 THR A C 1
ATOM 1354 O O . THR A 1 167 ? -23.037 8.611 -26.315 1.00 35.59 167 THR A O 1
ATOM 1357 N N . MET A 1 168 ? -22.087 6.562 -26.403 1.00 37.94 168 MET A N 1
ATOM 1358 C CA . MET A 1 168 ? -21.980 6.395 -27.849 1.00 37.94 168 MET A CA 1
ATOM 1359 C C . MET A 1 168 ? -23.389 6.111 -28.389 1.00 37.94 168 MET A C 1
ATOM 1361 O O . MET A 1 168 ? -24.097 5.317 -27.774 1.00 37.94 168 MET A O 1
ATOM 1365 N N . PHE A 1 169 ? -23.742 6.797 -29.476 1.00 36.03 169 PHE A N 1
ATOM 1366 C CA . PHE A 1 169 ? -24.898 6.694 -30.385 1.00 36.03 169 PHE A CA 1
ATOM 1367 C C . PHE A 1 169 ? -25.569 8.062 -30.553 1.00 36.03 169 PHE A C 1
ATOM 1369 O O . PHE A 1 169 ? -26.218 8.570 -29.639 1.00 36.03 169 PHE A O 1
ATOM 1376 N N . GLY A 1 170 ? -25.359 8.629 -31.743 1.00 35.50 170 GLY A N 1
ATOM 1377 C CA . GLY A 1 170 ? -25.787 9.945 -32.207 1.00 35.50 170 GLY A CA 1
ATOM 1378 C C . GLY A 1 170 ? -24.766 10.481 -33.191 1.00 35.50 170 GLY A C 1
ATOM 1379 O O . GLY A 1 170 ? -23.944 11.306 -32.746 1.00 35.50 170 GLY A O 1
#

Organism: NCBI:txid1423807

pLDDT: mean 75.53, std 17.22, range [33.59, 94.19]

Secondary structure (DSSP, 8-state):
-HHHHHHHHHHHHHHHHHHHHHHHHH--SS-TTS-TTT-HHHHHHHHHHHHHHHHHHHHHHHHHHTTSSS------PPPEEEEEE-TT--EEEEEESSHHHHHHTS--S--TT-EEEEE-HHHHHHHHHHH-TTTHHHHHHHHHH-SS--EEEEEE-TT-SSSS---S--

Radius of gyration: 23.44 Å; chains: 1; bounding box: 62×31×58 Å

Sequence (170 aa):
MKFELKHYRGLMLAQSIDLNNDHDINHSDHIIGSDTSKCETCGEYTSLQNKLKEVRRILNTDFKRMNSTDTIFDNKKKKYYYLCTDKYGVIYVIRDSSKLDAQEKIPTDNSEGIMCNIISQKKAFEEIKLLQSTVATQIIDFLKNDDLFLGIVCRLDNNVKNKNIKTMFG